Protein AF-E2ZBL5-F1 (afdb_monomer)

Nearest PDB structures (foldseek):
  7c10-assembly1_A  TM=7.734E-01  e=8.512E-03  Alkaliphilus oremlandii OhILAs
  3uiw-assembly1_A  TM=7.333E-01  e=1.315E-01  Danio rerio
  2e7p-assembly5_D  TM=7.171E-01  e=6.110E-01  Populus tremula x Populus tremuloides
  5kqa-assembly1_A  TM=5.616E-01  e=5.715E-01  Polygonaceae
  5gtx-assembly2_B  TM=6.849E-01  e=2.173E+00  Polygonaceae

Solvent-accessible surface area (backbone atoms only — not comparable to full-atom values): 4922 Å² total; per-residue (Å²): 87,40,35,38,32,35,91,88,41,90,73,29,59,67,56,54,50,51,36,58,73,70,64,55,93,62,54,72,42,42,46,75,74,42,72,68,44,29,51,53,50,50,52,49,51,76,70,38,72,89,33,47,70,34,51,75,70,73,43,91,65,66,49,26,34,37,40,81,83,77,41,79,30,40,72,67,57,36,50,53,54,61,72,75,104

Secondary structure (DSSP, 8-state):
-EEEE-TT-TTHHHHHHHHHHTT--PPEEETTT-HHHHHHHHHHHHH-GGGHHHHHTT----SEEE-SSS-EEEHHHHHHHHHH-

Organism: NCBI:txid706434

Structure (mmCIF, N/CA/C/O backbone):
data_AF-E2ZBL5-F1
#
_entry.id   AF-E2ZBL5-F1
#
loop_
_atom_site.group_PDB
_atom_site.id
_atom_site.type_symbol
_atom_site.label_atom_id
_atom_site.label_alt_id
_atom_site.label_comp_id
_atom_site.label_asym_id
_atom_site.label_entity_id
_atom_site.label_seq_id
_atom_site.pdbx_PDB_ins_code
_atom_site.Cartn_x
_atom_site.Cartn_y
_atom_site.Cartn_z
_atom_site.occupancy
_atom_site.B_iso_or_equiv
_atom_site.auth_seq_id
_atom_site.auth_comp_id
_atom_site.auth_asym_id
_atom_site.auth_atom_id
_atom_site.pdbx_PDB_model_num
ATOM 1 N N . MET A 1 1 ? -5.891 -0.586 9.629 1.00 86.50 1 MET A N 1
ATOM 2 C CA . MET A 1 1 ? -5.146 0.412 8.829 1.00 86.50 1 MET A CA 1
ATOM 3 C C . MET A 1 1 ? -3.625 0.262 8.994 1.00 86.50 1 MET A C 1
ATOM 5 O O . MET A 1 1 ? -3.168 0.197 10.130 1.00 86.50 1 MET A O 1
ATOM 9 N N . LYS A 1 2 ? -2.847 0.190 7.901 1.00 91.69 2 LYS A N 1
ATOM 10 C CA . LYS A 1 2 ? -1.364 0.093 7.878 1.00 91.69 2 LYS A CA 1
ATOM 11 C C . LYS A 1 2 ? -0.798 0.833 6.661 1.00 91.69 2 LYS A C 1
ATOM 13 O O . LYS A 1 2 ? -1.349 0.686 5.573 1.00 91.69 2 LYS A O 1
ATOM 18 N N . LEU A 1 3 ? 0.298 1.575 6.821 1.00 91.69 3 LEU A N 1
ATOM 19 C CA . LEU A 1 3 ? 1.000 2.227 5.709 1.00 91.69 3 LEU A CA 1
ATOM 20 C C . LEU A 1 3 ? 2.251 1.434 5.329 1.00 91.69 3 LEU A C 1
ATOM 22 O O . LEU A 1 3 ? 3.131 1.245 6.160 1.00 91.69 3 LEU A O 1
ATOM 26 N N . TYR A 1 4 ? 2.373 1.049 4.066 1.00 92.75 4 TYR A N 1
ATOM 27 C CA . TYR A 1 4 ? 3.566 0.422 3.509 1.00 92.75 4 TYR A CA 1
ATOM 28 C C . TYR A 1 4 ? 4.409 1.457 2.764 1.00 92.75 4 TYR A C 1
ATOM 30 O O . TYR A 1 4 ? 3.932 2.117 1.837 1.00 92.75 4 TYR A O 1
ATOM 38 N N . VAL A 1 5 ? 5.673 1.584 3.163 1.00 92.44 5 VAL A N 1
ATOM 39 C CA . VAL A 1 5 ? 6.647 2.525 2.590 1.00 92.44 5 VAL A CA 1
ATOM 40 C C . VAL A 1 5 ? 7.977 1.841 2.310 1.00 92.44 5 VAL A C 1
ATOM 42 O O . VAL A 1 5 ? 8.237 0.731 2.770 1.00 92.44 5 VAL A O 1
ATOM 45 N N . SER A 1 6 ? 8.850 2.532 1.583 1.00 88.50 6 SER A N 1
ATOM 46 C CA . SER A 1 6 ? 10.248 2.151 1.401 1.00 88.50 6 SER A CA 1
ATOM 47 C C . SER A 1 6 ? 11.144 3.362 1.636 1.00 88.50 6 SER A C 1
ATOM 49 O O . SER A 1 6 ? 10.866 4.441 1.119 1.00 88.50 6 SER A O 1
ATOM 51 N N . HIS A 1 7 ? 12.249 3.188 2.364 1.00 81.56 7 HIS A N 1
ATOM 52 C CA . HIS A 1 7 ? 13.243 4.257 2.554 1.00 81.56 7 HIS A CA 1
ATOM 53 C C . HIS A 1 7 ? 13.986 4.606 1.256 1.00 81.56 7 HIS A C 1
ATOM 55 O O . HIS A 1 7 ? 14.596 5.665 1.157 1.00 81.56 7 HIS A O 1
ATOM 61 N N . LEU A 1 8 ? 13.931 3.721 0.258 1.00 79.12 8 LEU A N 1
ATOM 62 C CA . LEU A 1 8 ? 14.493 3.952 -1.073 1.00 79.12 8 LEU A CA 1
ATOM 63 C C . LEU A 1 8 ? 13.518 4.698 -1.997 1.00 79.12 8 LEU A C 1
ATOM 65 O O . LEU A 1 8 ? 13.880 5.036 -3.121 1.00 79.12 8 LEU A O 1
ATOM 69 N N . CYS A 1 9 ? 12.279 4.930 -1.554 1.00 78.75 9 CYS A N 1
ATOM 70 C CA . CYS A 1 9 ? 11.268 5.627 -2.334 1.00 78.75 9 CYS A CA 1
ATOM 71 C C . CYS A 1 9 ? 11.293 7.132 -2.004 1.00 78.75 9 CYS A C 1
ATOM 73 O O . CYS A 1 9 ? 11.001 7.506 -0.865 1.00 78.75 9 CYS A O 1
ATOM 75 N N . PRO A 1 10 ? 11.584 8.008 -2.983 1.00 75.56 10 PRO A N 1
ATOM 76 C CA . PRO A 1 10 ? 11.654 9.454 -2.762 1.00 75.56 10 PRO A CA 1
ATOM 77 C C . PRO A 1 10 ? 10.293 10.091 -2.439 1.00 75.56 10 PRO A C 1
ATOM 79 O O . PRO A 1 10 ? 10.248 11.211 -1.942 1.00 75.56 10 PRO A O 1
ATOM 82 N N . GLU A 1 11 ? 9.189 9.385 -2.689 1.00 75.69 11 GLU A N 1
ATOM 83 C CA . GLU A 1 11 ? 7.817 9.874 -2.494 1.00 75.69 11 GLU A CA 1
ATOM 84 C C . GLU A 1 11 ? 7.214 9.478 -1.135 1.00 75.69 11 GLU A C 1
ATOM 86 O O . GLU A 1 11 ? 6.155 9.968 -0.754 1.00 75.69 11 GLU A O 1
ATOM 91 N N . CYS A 1 12 ? 7.890 8.617 -0.369 1.00 81.56 12 CYS A N 1
ATOM 92 C CA . CYS A 1 12 ? 7.454 8.212 0.971 1.00 81.56 12 CYS A CA 1
ATOM 93 C C . CYS A 1 12 ? 7.636 9.280 2.078 1.00 81.56 12 CYS A C 1
ATOM 95 O O . CYS A 1 12 ? 6.757 9.363 2.937 1.00 81.56 12 CYS A O 1
ATOM 97 N N . PRO A 1 13 ? 8.705 10.108 2.104 1.00 82.12 13 PRO A N 1
ATOM 98 C CA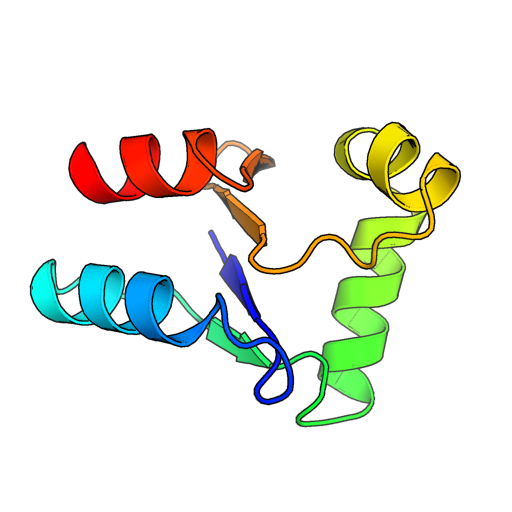 . PRO A 1 13 ? 8.899 11.142 3.127 1.00 82.12 13 PRO A CA 1
ATOM 99 C C . PRO A 1 13 ? 7.712 12.105 3.310 1.00 82.12 13 PRO A C 1
ATOM 101 O O . PRO A 1 13 ? 7.244 12.214 4.443 1.00 82.12 13 PRO A O 1
ATOM 104 N N . PRO A 1 14 ? 7.141 12.727 2.252 1.00 84.38 14 PRO A N 1
ATOM 105 C CA . PRO A 1 14 ? 6.029 13.664 2.428 1.00 84.38 14 PRO A CA 1
ATOM 106 C C . PRO A 1 14 ? 4.770 13.003 3.007 1.00 84.38 14 PRO A C 1
ATOM 108 O O . PRO A 1 14 ? 4.023 13.639 3.742 1.00 84.38 14 PRO A O 1
ATOM 111 N N . VAL A 1 15 ? 4.538 11.715 2.729 1.00 85.19 15 VAL A N 1
ATOM 112 C CA . VAL A 1 15 ? 3.413 10.960 3.311 1.00 85.19 15 VAL A CA 1
ATOM 113 C C . VAL A 1 15 ? 3.619 10.741 4.811 1.00 85.19 15 VAL A C 1
ATOM 115 O O . VAL A 1 15 ? 2.684 10.885 5.598 1.00 85.19 15 VAL A O 1
ATOM 118 N N . LEU A 1 16 ? 4.845 10.406 5.220 1.00 85.56 16 LEU A N 1
ATOM 119 C CA . LEU A 1 16 ? 5.196 10.216 6.628 1.00 85.56 16 LEU A CA 1
ATOM 120 C C . LEU A 1 16 ? 5.104 11.528 7.414 1.00 85.56 16 LEU A C 1
ATOM 122 O O . LEU A 1 16 ? 4.625 11.529 8.548 1.00 85.56 16 LEU A O 1
ATOM 126 N N . GLU A 1 17 ? 5.532 12.636 6.810 1.00 86.31 17 GLU A N 1
ATOM 127 C CA . GLU A 1 17 ? 5.392 13.971 7.393 1.00 86.31 17 GLU A CA 1
ATOM 128 C C . GLU A 1 17 ? 3.925 14.354 7.568 1.00 86.31 17 GLU A C 1
ATOM 130 O O . GLU A 1 17 ? 3.554 14.777 8.659 1.00 86.31 17 GLU A O 1
ATOM 135 N N . LEU A 1 18 ? 3.074 14.107 6.567 1.00 85.50 18 LEU A N 1
ATOM 136 C CA . LEU A 1 18 ? 1.638 14.385 6.646 1.00 85.50 18 LEU A CA 1
ATOM 137 C C . LEU A 1 18 ? 0.966 13.607 7.791 1.00 85.50 18 LEU A C 1
ATOM 139 O O . LEU A 1 18 ? 0.202 14.170 8.569 1.00 85.50 18 LEU A O 1
ATOM 143 N N . ILE A 1 19 ? 1.294 12.320 7.950 1.00 86.25 19 ILE A N 1
ATOM 144 C CA . ILE A 1 19 ? 0.793 11.485 9.057 1.00 86.25 19 ILE A CA 1
ATOM 145 C C . ILE A 1 19 ? 1.235 12.040 10.410 1.00 86.25 19 ILE A C 1
ATOM 147 O O . ILE A 1 19 ? 0.442 12.083 11.354 1.00 86.25 19 ILE A O 1
ATOM 151 N N . LYS A 1 20 ? 2.497 12.468 10.503 1.00 85.81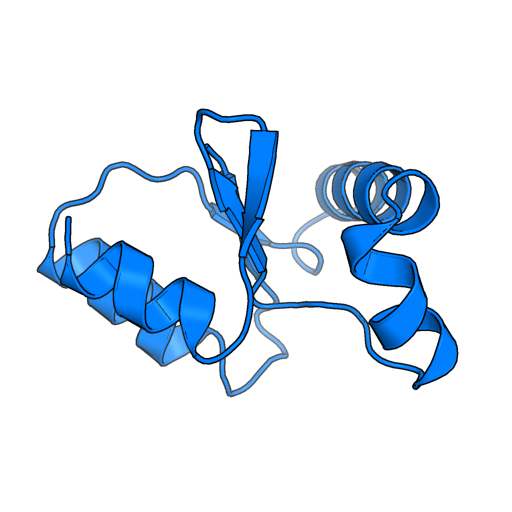 20 LYS A N 1
ATOM 152 C CA . LYS A 1 20 ? 3.073 13.022 11.727 1.00 85.81 20 LYS A CA 1
ATOM 153 C C . LYS A 1 20 ? 2.469 14.383 12.074 1.00 85.81 20 LYS A C 1
ATOM 155 O O . LYS A 1 20 ? 2.172 14.618 13.240 1.00 85.81 20 LYS A O 1
ATOM 160 N N . GLU A 1 21 ? 2.266 15.246 11.084 1.00 86.75 21 GLU A N 1
ATOM 161 C CA . GLU A 1 21 ? 1.640 16.562 11.236 1.00 86.75 21 GLU A CA 1
ATOM 162 C C . GLU A 1 21 ? 0.184 16.433 11.694 1.00 86.75 21 GLU A C 1
ATOM 164 O O . GLU A 1 21 ? -0.241 17.106 12.631 1.00 86.75 21 GLU A O 1
ATOM 169 N N . LYS A 1 22 ? -0.555 15.48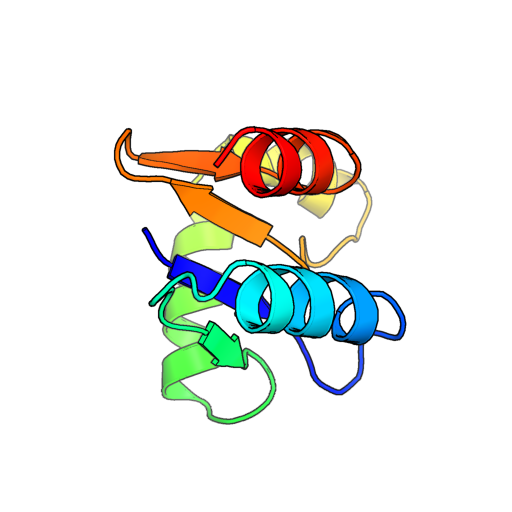9 11.104 1.00 84.19 22 LYS A N 1
ATOM 170 C CA . LYS A 1 22 ? -1.932 15.157 11.486 1.00 84.19 22 LYS A CA 1
ATOM 171 C C . LYS A 1 22 ? -2.041 14.426 12.831 1.00 84.19 22 LYS A C 1
ATOM 173 O O . LYS A 1 22 ? -3.144 14.243 13.338 1.00 84.19 22 LYS A O 1
ATOM 178 N N . GLY A 1 23 ? -0.927 13.965 13.405 1.00 8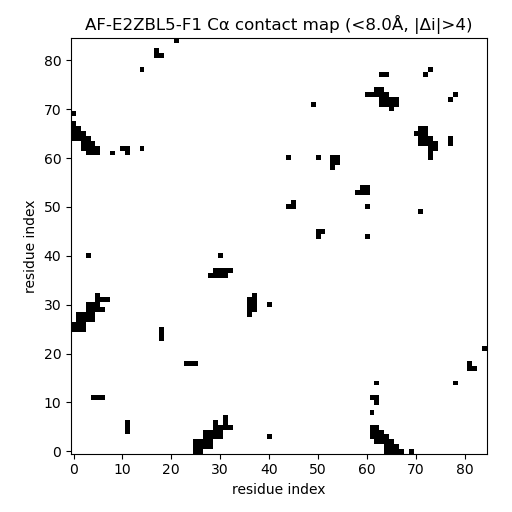4.06 23 GLY A N 1
ATOM 179 C CA . GLY A 1 23 ? -0.925 13.169 14.635 1.00 84.06 23 GLY A CA 1
ATOM 180 C C . GLY A 1 23 ? -1.630 11.814 14.487 1.00 84.06 23 GLY A C 1
ATOM 181 O O . GLY A 1 23 ? -2.144 11.274 15.468 1.00 84.06 23 GLY A O 1
ATOM 182 N N . LEU A 1 24 ? -1.683 11.260 13.271 1.00 84.88 24 LEU A N 1
ATOM 183 C CA . LEU A 1 24 ? -2.342 9.983 13.013 1.00 84.88 24 LEU A CA 1
ATOM 184 C C . LEU A 1 24 ? -1.447 8.839 13.490 1.00 84.88 24 LEU A C 1
ATOM 186 O O . LEU A 1 24 ? -0.321 8.668 13.028 1.00 84.88 24 LEU A O 1
ATOM 190 N N . ASN A 1 25 ? -1.967 8.000 14.385 1.00 83.38 25 ASN A N 1
ATOM 191 C CA . ASN A 1 25 ? -1.242 6.836 14.891 1.00 83.38 25 ASN A CA 1
ATOM 192 C C . ASN A 1 25 ? -1.342 5.647 13.917 1.00 83.38 25 ASN A C 1
ATOM 194 O O . ASN A 1 25 ? -1.922 4.609 14.239 1.00 83.38 25 ASN A O 1
ATOM 198 N N . ILE A 1 26 ? -0.836 5.825 12.691 1.00 86.81 26 ILE A N 1
ATOM 199 C CA . ILE A 1 26 ? -0.842 4.785 11.656 1.00 86.81 26 ILE A CA 1
ATOM 200 C C . ILE A 1 26 ? 0.441 3.957 11.771 1.00 86.81 26 ILE A C 1
ATOM 202 O O . ILE A 1 26 ? 1.528 4.520 11.644 1.00 86.81 26 ILE A O 1
ATOM 206 N N . PRO A 1 27 ? 0.359 2.629 11.965 1.00 89.38 27 PRO A N 1
ATOM 207 C CA . PRO A 1 27 ? 1.535 1.775 11.884 1.00 89.38 27 PRO A CA 1
ATOM 208 C C . PRO A 1 27 ? 2.138 1.819 10.475 1.00 89.38 27 PRO A C 1
ATOM 210 O O . PRO A 1 27 ? 1.476 1.493 9.485 1.00 89.38 27 PRO A O 1
ATOM 213 N N . VAL A 1 28 ? 3.406 2.221 10.413 1.00 90.19 28 VAL A N 1
ATOM 214 C CA . VAL A 1 28 ? 4.213 2.287 9.194 1.00 90.19 28 VAL A CA 1
ATOM 215 C C . VAL A 1 28 ? 5.075 1.032 9.105 1.00 90.19 28 VAL A C 1
ATOM 217 O O . VAL A 1 28 ? 5.819 0.721 10.031 1.00 90.19 28 VAL A O 1
ATOM 220 N N . VAL A 1 29 ? 4.984 0.328 7.984 1.00 91.12 29 VAL A N 1
ATOM 221 C CA . VAL A 1 29 ? 5.764 -0.865 7.656 1.00 91.12 29 VAL A CA 1
ATOM 222 C C . VAL A 1 29 ? 6.762 -0.496 6.566 1.00 91.12 29 VAL A C 1
ATOM 224 O O . VAL A 1 29 ? 6.367 -0.069 5.477 1.00 91.12 29 VAL A O 1
ATOM 227 N N . ASN A 1 30 ? 8.057 -0.660 6.840 1.00 90.88 30 ASN A N 1
ATOM 228 C CA . ASN A 1 30 ? 9.090 -0.415 5.844 1.00 90.88 30 ASN A CA 1
ATOM 229 C C . ASN A 1 30 ? 9.414 -1.725 5.123 1.00 90.88 30 ASN A C 1
ATOM 231 O O . ASN A 1 30 ? 10.127 -2.585 5.636 1.00 90.88 30 ASN A O 1
ATOM 235 N N . ILE A 1 31 ? 8.975 -1.849 3.873 1.00 91.69 31 ILE A N 1
ATOM 236 C CA . ILE A 1 31 ? 9.184 -3.069 3.078 1.00 91.69 31 ILE A CA 1
ATOM 237 C C . ILE A 1 31 ? 10.665 -3.329 2.759 1.00 91.69 31 ILE A C 1
ATOM 239 O O . ILE A 1 31 ? 11.026 -4.425 2.345 1.00 91.69 31 ILE A O 1
ATOM 2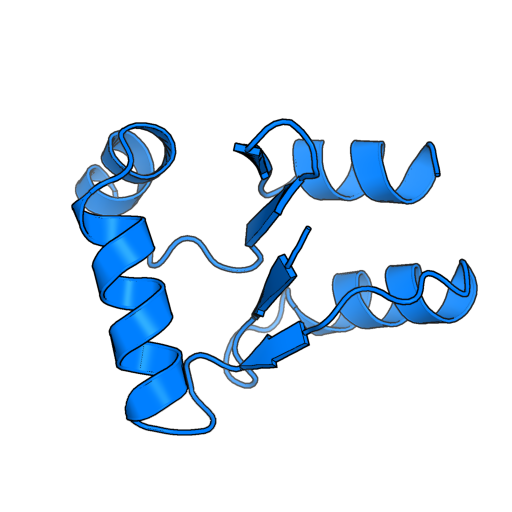43 N N . THR A 1 32 ? 11.531 -2.329 2.946 1.00 87.75 32 THR A N 1
ATOM 244 C CA . THR A 1 32 ? 12.993 -2.449 2.805 1.00 87.75 32 THR A CA 1
ATOM 245 C C . THR A 1 32 ? 13.731 -2.571 4.138 1.00 87.75 32 THR A C 1
ATOM 247 O O . THR A 1 32 ? 14.954 -2.667 4.139 1.00 87.75 32 THR A O 1
ATOM 250 N N . GLY A 1 33 ? 13.011 -2.563 5.265 1.00 87.69 33 GLY A N 1
ATOM 251 C CA . GLY A 1 33 ? 13.593 -2.647 6.605 1.00 87.69 33 GLY A CA 1
ATOM 252 C C . GLY A 1 33 ? 13.983 -4.073 6.983 1.00 87.69 33 GLY A C 1
ATOM 253 O O . GLY A 1 33 ? 15.109 -4.310 7.414 1.00 87.69 33 GLY A O 1
ATOM 254 N N . SER A 1 34 ? 13.072 -5.029 6.772 1.00 91.50 34 SER A N 1
ATOM 255 C CA . SER A 1 34 ? 13.272 -6.423 7.181 1.00 91.50 34 SER A CA 1
ATOM 256 C C . SER A 1 34 ? 12.588 -7.428 6.246 1.00 91.50 34 SER A C 1
ATOM 258 O O . SER A 1 34 ? 11.537 -7.166 5.664 1.00 91.50 34 SER A O 1
ATOM 260 N N . MET A 1 35 ? 13.124 -8.651 6.176 1.00 90.88 35 MET A N 1
ATOM 261 C CA . MET A 1 35 ? 12.513 -9.776 5.452 1.00 90.88 35 MET A CA 1
ATOM 262 C C . MET A 1 35 ? 11.059 -10.096 5.857 1.00 90.88 35 MET A C 1
ATOM 264 O O . MET A 1 35 ? 10.274 -10.380 4.954 1.00 90.88 35 MET A O 1
ATOM 268 N N . PRO A 1 36 ? 10.655 -10.103 7.146 1.00 91.69 36 PRO A N 1
ATOM 269 C CA . PRO A 1 36 ? 9.253 -10.326 7.513 1.00 91.69 36 PRO A CA 1
ATOM 270 C C . PRO A 1 36 ? 8.311 -9.234 6.989 1.00 91.69 36 PRO A C 1
ATOM 272 O O . PRO A 1 36 ? 7.254 -9.567 6.463 1.00 91.69 36 PRO A O 1
ATOM 275 N N . GLU A 1 37 ? 8.708 -7.962 7.062 1.00 92.00 37 GLU A N 1
ATOM 276 C CA . GLU A 1 37 ? 7.925 -6.829 6.543 1.00 92.00 37 GLU A CA 1
ATOM 277 C C . GLU A 1 37 ? 7.748 -6.935 5.027 1.00 92.00 37 GLU A C 1
ATOM 279 O O . GLU A 1 37 ? 6.642 -6.795 4.505 1.00 92.00 37 GLU A O 1
ATOM 284 N N . LEU A 1 38 ? 8.832 -7.274 4.321 1.00 92.12 38 LEU A N 1
ATOM 285 C CA . LEU A 1 38 ? 8.787 -7.519 2.887 1.00 92.12 38 LEU A CA 1
ATOM 286 C C . LEU A 1 38 ? 7.868 -8.695 2.541 1.00 92.12 38 LEU A C 1
ATOM 288 O O . LEU A 1 38 ? 7.075 -8.590 1.614 1.00 92.12 38 LEU A O 1
ATOM 292 N N . LYS A 1 39 ? 7.952 -9.814 3.271 1.00 92.50 39 LYS A N 1
ATOM 293 C CA . LYS A 1 39 ? 7.084 -10.981 3.042 1.00 92.50 39 LYS A CA 1
ATOM 294 C C . LYS A 1 39 ? 5.610 -10.653 3.275 1.00 92.50 39 LYS A C 1
ATOM 296 O O . LYS A 1 39 ? 4.783 -11.085 2.478 1.00 92.50 39 LYS A O 1
ATOM 301 N N . GLU A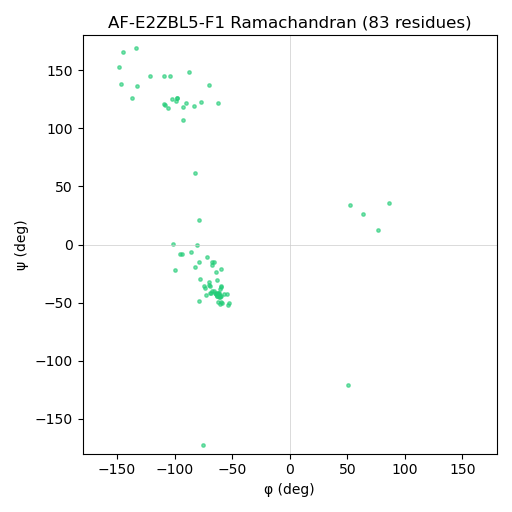 1 40 ? 5.293 -9.889 4.322 1.00 93.06 40 GLU A N 1
ATOM 302 C CA . GLU A 1 40 ? 3.928 -9.416 4.586 1.00 93.06 40 GLU A CA 1
ATOM 303 C C . GLU A 1 40 ? 3.413 -8.579 3.407 1.00 93.06 40 GLU A C 1
ATOM 305 O O . GLU A 1 40 ? 2.350 -8.868 2.858 1.00 93.06 40 GLU A O 1
ATOM 310 N N . PHE A 1 41 ? 4.199 -7.594 2.963 1.00 92.62 41 PHE A N 1
ATOM 311 C CA . PHE A 1 41 ? 3.818 -6.741 1.841 1.00 92.62 41 PHE A CA 1
ATOM 312 C C . PHE A 1 41 ? 3.699 -7.509 0.525 1.00 92.62 41 PHE A C 1
ATOM 314 O O . PHE A 1 41 ? 2.753 -7.292 -0.221 1.00 92.62 41 PHE A O 1
ATOM 321 N N . LEU A 1 42 ? 4.630 -8.420 0.228 1.00 91.12 42 LEU A N 1
ATOM 322 C CA . LEU A 1 42 ? 4.564 -9.244 -0.977 1.00 91.12 42 LEU A CA 1
ATOM 323 C C . LEU A 1 42 ? 3.311 -10.113 -0.977 1.00 91.12 42 LEU A C 1
ATOM 325 O O . LEU A 1 42 ? 2.658 -10.206 -2.007 1.00 91.12 42 LEU A O 1
ATOM 329 N N . HIS A 1 43 ? 2.946 -10.703 0.164 1.00 92.62 43 HIS A N 1
ATOM 330 C CA . HIS A 1 43 ? 1.715 -11.477 0.271 1.00 92.62 43 HIS A CA 1
ATOM 331 C C . HIS A 1 43 ? 0.483 -10.613 -0.019 1.00 92.62 43 HIS A C 1
ATOM 333 O O . HIS A 1 43 ? -0.364 -11.012 -0.814 1.00 92.62 43 HIS A O 1
ATOM 339 N N . LEU A 1 44 ? 0.414 -9.407 0.551 1.00 91.75 44 LEU A N 1
ATOM 340 C CA . LEU A 1 44 ? -0.655 -8.448 0.269 1.00 91.75 44 LEU A CA 1
ATOM 341 C C . LEU A 1 44 ? -0.678 -8.062 -1.221 1.00 91.75 44 LEU A C 1
ATOM 343 O O . LEU A 1 44 ? -1.698 -8.189 -1.890 1.00 91.75 44 LEU A O 1
ATOM 347 N N . ARG A 1 45 ? 0.466 -7.653 -1.771 1.00 90.81 45 ARG A N 1
ATOM 348 C CA . ARG A 1 45 ? 0.612 -7.217 -3.164 1.00 90.81 45 ARG A CA 1
ATOM 349 C C . ARG A 1 45 ? 0.251 -8.312 -4.165 1.00 90.81 45 ARG A C 1
ATOM 351 O O . ARG A 1 45 ? -0.308 -8.018 -5.217 1.00 90.81 45 ARG A O 1
ATOM 358 N N . ASP A 1 46 ? 0.600 -9.563 -3.876 1.00 90.81 46 ASP A N 1
ATOM 359 C CA . ASP A 1 46 ? 0.344 -10.676 -4.790 1.00 90.81 46 ASP A CA 1
ATOM 360 C C . ASP A 1 46 ? -1.083 -11.241 -4.696 1.00 90.81 46 ASP A C 1
ATOM 362 O O . ASP A 1 46 ? -1.526 -11.887 -5.643 1.00 90.81 46 ASP A O 1
ATOM 366 N N . THR A 1 47 ? -1.809 -10.981 -3.603 1.00 90.44 47 THR A N 1
ATOM 367 C CA . THR A 1 47 ? -3.182 -11.484 -3.390 1.00 90.44 47 THR A CA 1
ATOM 368 C C . THR A 1 47 ? -4.275 -10.466 -3.702 1.00 90.44 47 THR A C 1
ATOM 370 O O . THR A 1 47 ? -5.415 -10.858 -3.950 1.00 90.44 47 THR A O 1
ATOM 373 N N . ARG A 1 48 ? -3.959 -9.167 -3.684 1.00 90.00 48 ARG A N 1
ATOM 374 C CA . ARG A 1 48 ? -4.955 -8.095 -3.774 1.00 90.00 48 ARG A CA 1
ATOM 375 C C . ARG A 1 48 ? -5.087 -7.541 -5.196 1.00 90.00 48 ARG A C 1
ATOM 377 O O . ARG A 1 48 ? -4.081 -7.098 -5.760 1.00 90.00 48 ARG A O 1
ATOM 384 N N . PRO A 1 49 ? -6.306 -7.503 -5.771 1.00 89.81 49 PRO A N 1
ATOM 385 C CA . PRO A 1 49 ? -6.525 -7.014 -7.132 1.00 89.81 49 PRO A CA 1
ATOM 386 C C . PRO A 1 49 ? -6.181 -5.527 -7.299 1.00 89.81 49 PRO A C 1
ATOM 388 O O . PRO A 1 49 ? -5.817 -5.111 -8.394 1.00 89.81 49 PRO A O 1
ATOM 391 N N . GLU A 1 50 ? -6.204 -4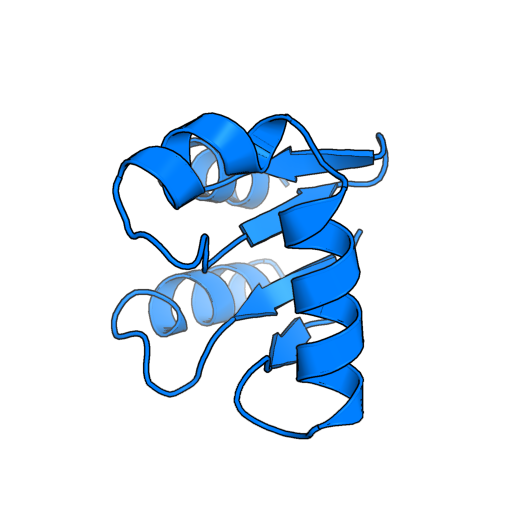.725 -6.229 1.00 89.12 50 GLU A N 1
ATOM 392 C CA . GLU A 1 50 ? -5.797 -3.310 -6.268 1.00 89.12 50 GLU A CA 1
ATOM 393 C C . GLU A 1 50 ? -4.335 -3.104 -6.719 1.00 89.12 50 GLU A C 1
ATOM 395 O O . GLU A 1 50 ? -3.966 -2.024 -7.192 1.00 89.12 50 GLU A O 1
ATOM 400 N N . PHE A 1 51 ? -3.489 -4.134 -6.601 1.00 89.75 51 PHE A N 1
ATOM 401 C CA . PHE A 1 51 ? -2.109 -4.103 -7.087 1.00 89.75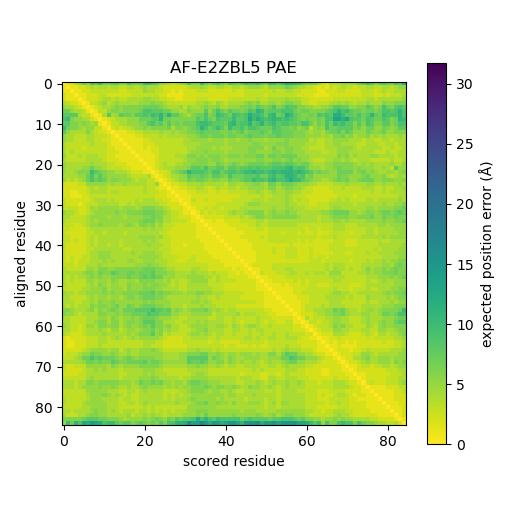 51 PHE A CA 1
ATOM 402 C C . PHE A 1 51 ? -1.935 -4.662 -8.497 1.00 89.75 51 PHE A C 1
ATOM 404 O O . PHE A 1 51 ? -0.843 -4.515 -9.043 1.00 89.75 51 PHE A O 1
ATOM 411 N N . ASP A 1 52 ? -2.953 -5.270 -9.105 1.00 90.12 52 ASP A N 1
ATOM 412 C CA . ASP A 1 52 ? -2.820 -5.955 -10.396 1.00 90.12 52 ASP A CA 1
ATOM 413 C C . ASP A 1 52 ? -2.338 -4.989 -11.491 1.00 90.12 52 ASP A C 1
ATOM 415 O O . ASP A 1 52 ? -1.287 -5.200 -12.100 1.00 90.12 52 ASP A O 1
ATOM 419 N N . SER A 1 53 ? -2.990 -3.826 -11.606 1.00 87.81 53 SER A N 1
ATOM 420 C CA . SER A 1 53 ? -2.593 -2.756 -12.533 1.00 87.81 53 SER A CA 1
ATOM 421 C C . SER A 1 53 ? -1.173 -2.237 -12.282 1.00 87.81 53 SER A C 1
ATOM 423 O O . SER A 1 53 ? -0.439 -1.933 -13.222 1.00 87.81 53 SER A O 1
ATOM 425 N N . ARG A 1 54 ? -0.746 -2.150 -11.015 1.00 89.19 54 ARG A N 1
ATOM 426 C CA . ARG A 1 54 ? 0.608 -1.690 -10.659 1.00 89.19 54 ARG A CA 1
ATOM 427 C C . ARG A 1 54 ? 1.660 -2.733 -10.997 1.00 89.19 54 ARG A C 1
ATOM 429 O O . ARG A 1 54 ? 2.689 -2.389 -11.572 1.00 89.19 54 ARG A O 1
ATOM 436 N N . ARG A 1 55 ? 1.382 -4.000 -10.691 1.00 89.00 55 ARG A N 1
ATOM 437 C CA . ARG A 1 55 ? 2.241 -5.133 -11.040 1.00 89.00 55 ARG A CA 1
ATOM 438 C C . ARG A 1 55 ? 2.405 -5.249 -12.549 1.00 89.00 55 ARG A C 1
ATOM 440 O O . ARG A 1 55 ? 3.532 -5.411 -13.008 1.00 89.00 55 ARG A O 1
ATOM 447 N N . ALA A 1 56 ? 1.316 -5.111 -13.304 1.00 90.44 56 ALA A N 1
ATOM 448 C CA . ALA A 1 56 ? 1.342 -5.103 -14.763 1.00 90.44 56 ALA A CA 1
ATOM 449 C C . ALA A 1 56 ? 2.218 -3.965 -15.317 1.00 90.44 56 ALA A C 1
ATOM 451 O O . ALA A 1 56 ? 2.932 -4.158 -16.298 1.00 90.44 56 ALA A O 1
ATOM 452 N N . GLY A 1 57 ? 2.221 -2.805 -14.653 1.00 87.62 57 GLY A N 1
ATOM 453 C CA . GLY A 1 57 ? 3.091 -1.671 -14.977 1.00 87.62 57 GLY A CA 1
ATOM 454 C C . GLY A 1 57 ? 4.531 -1.763 -14.451 1.00 87.62 57 GLY A C 1
ATOM 455 O O . GLY A 1 57 ? 5.305 -0.838 -14.672 1.00 87.62 57 GLY A O 1
ATOM 456 N N . GLY A 1 58 ? 4.913 -2.835 -13.745 1.00 85.62 58 GLY A N 1
ATOM 457 C CA . GLY A 1 58 ? 6.251 -2.987 -13.156 1.00 85.62 58 GLY A CA 1
ATOM 458 C C . GLY A 1 58 ? 6.486 -2.179 -11.872 1.00 85.62 58 GLY A C 1
ATOM 459 O O . GLY A 1 58 ? 7.622 -2.065 -11.410 1.00 85.62 58 GLY A O 1
ATOM 460 N N . TYR A 1 59 ? 5.430 -1.633 -11.271 1.00 87.06 59 TYR A N 1
ATOM 461 C CA . TYR A 1 59 ? 5.502 -0.855 -10.039 1.00 87.06 59 TYR A CA 1
ATOM 462 C C . TYR A 1 59 ? 5.402 -1.743 -8.796 1.00 87.06 59 TYR A C 1
ATOM 464 O O . TYR A 1 59 ? 4.698 -2.753 -8.764 1.00 87.06 59 TYR A O 1
ATOM 472 N N . VAL A 1 60 ? 6.074 -1.318 -7.724 1.00 86.19 60 VAL A N 1
ATOM 473 C CA . VAL A 1 60 ? 6.028 -2.005 -6.423 1.00 86.19 60 VAL A CA 1
ATOM 474 C C . VAL A 1 60 ? 4.698 -1.758 -5.703 1.00 86.19 60 VAL A C 1
ATOM 476 O O . VAL A 1 60 ? 4.196 -2.666 -5.048 1.00 86.19 60 VAL A O 1
ATOM 479 N N . GLY A 1 61 ? 4.126 -0.555 -5.845 1.00 86.06 61 GLY A N 1
ATOM 480 C CA . GLY A 1 61 ? 2.906 -0.136 -5.143 1.00 86.06 61 GLY A CA 1
ATOM 481 C C . GLY A 1 61 ? 3.143 0.462 -3.756 1.00 86.06 61 GLY A C 1
ATOM 482 O O . GLY A 1 61 ? 2.342 0.240 -2.856 1.00 86.06 61 GLY A O 1
ATOM 483 N N . VAL A 1 62 ? 4.238 1.208 -3.582 1.00 89.62 62 VAL A N 1
ATOM 484 C CA . VAL A 1 62 ? 4.491 2.040 -2.393 1.00 89.62 62 VAL A CA 1
ATOM 485 C C . VAL A 1 62 ? 4.683 3.505 -2.810 1.00 89.62 62 VAL A C 1
ATOM 487 O O . VAL A 1 62 ? 5.279 3.722 -3.866 1.00 89.62 62 VAL A O 1
ATOM 490 N N . PRO A 1 63 ? 4.236 4.492 -2.009 1.00 89.00 63 PRO A N 1
ATOM 491 C CA . PRO A 1 63 ? 3.518 4.349 -0.737 1.00 89.00 63 PRO A CA 1
ATOM 492 C C . PRO A 1 63 ? 2.085 3.818 -0.921 1.00 89.00 63 PRO A C 1
ATOM 494 O O . PRO A 1 63 ? 1.371 4.236 -1.830 1.00 89.00 63 PRO A O 1
ATOM 497 N N . GLY A 1 64 ? 1.672 2.889 -0.054 1.00 91.81 64 GLY A N 1
ATOM 498 C CA . GLY A 1 64 ? 0.341 2.273 -0.093 1.00 91.81 64 GLY A CA 1
ATOM 499 C C . GLY A 1 64 ? -0.265 2.156 1.302 1.00 91.81 64 GLY A C 1
ATOM 500 O O . GLY A 1 64 ? 0.367 1.608 2.205 1.00 91.81 64 GLY A O 1
ATOM 501 N N . LEU A 1 65 ? -1.476 2.673 1.498 1.00 91.56 65 LEU A N 1
ATOM 502 C CA . LEU A 1 65 ? -2.194 2.635 2.772 1.00 91.56 65 LEU A CA 1
ATOM 503 C C . LEU A 1 65 ? -3.348 1.653 2.685 1.00 91.56 65 LEU A C 1
ATOM 505 O O . LEU A 1 65 ? -4.273 1.845 1.907 1.00 91.56 65 LEU A O 1
ATOM 509 N N . VAL A 1 66 ? -3.326 0.646 3.545 1.00 92.19 66 VAL A N 1
ATOM 510 C CA . VAL A 1 66 ? -4.492 -0.195 3.808 1.00 92.19 66 VAL A CA 1
ATOM 511 C C . VAL A 1 66 ? -5.350 0.538 4.825 1.00 92.19 66 VAL A C 1
ATOM 513 O O . VAL A 1 66 ? -4.857 0.803 5.922 1.00 92.19 66 VAL A O 1
ATOM 516 N N . THR A 1 67 ? -6.589 0.885 4.485 1.00 89.81 67 THR A N 1
ATOM 517 C CA . THR A 1 67 ? -7.543 1.579 5.367 1.00 89.81 67 THR A CA 1
ATOM 518 C C . THR A 1 67 ? -8.123 0.633 6.428 1.00 89.81 67 THR A C 1
ATOM 520 O O . THR A 1 67 ? -7.615 -0.468 6.649 1.00 89.81 67 THR A O 1
ATOM 523 N N . ASP A 1 68 ? -9.112 1.090 7.199 1.00 87.06 68 ASP A N 1
ATOM 524 C CA . ASP A 1 68 ? -9.860 0.216 8.118 1.00 87.06 68 ASP A CA 1
ATOM 525 C C . ASP A 1 68 ? -10.908 -0.632 7.381 1.00 87.06 68 ASP A C 1
ATOM 527 O O . ASP A 1 68 ? -11.145 -1.781 7.732 1.00 87.06 68 ASP A O 1
ATOM 531 N N . GLU A 1 69 ? -11.435 -0.101 6.278 1.00 87.06 69 GLU A N 1
ATOM 532 C CA . GLU A 1 69 ? -12.379 -0.763 5.368 1.00 87.06 69 GLU A CA 1
ATOM 533 C C . GLU A 1 69 ? -11.683 -1.747 4.413 1.00 87.06 69 GLU A C 1
ATOM 535 O O . GLU A 1 69 ? -12.199 -2.049 3.340 1.00 87.06 69 GLU A O 1
ATOM 540 N N . ASP A 1 70 ? -10.481 -2.208 4.776 1.00 85.44 70 ASP A N 1
ATOM 541 C CA . ASP A 1 70 ? -9.687 -3.165 4.005 1.00 85.44 70 ASP A CA 1
ATOM 542 C C . ASP A 1 70 ? -9.498 -2.741 2.536 1.00 85.44 70 ASP A C 1
ATOM 544 O O . ASP A 1 70 ? -9.463 -3.567 1.636 1.00 85.44 70 ASP A O 1
ATOM 548 N N . THR A 1 71 ? -9.396 -1.436 2.273 1.00 88.56 71 THR A N 1
ATOM 549 C CA . THR A 1 71 ? -9.175 -0.880 0.931 1.00 88.56 71 THR A CA 1
ATOM 550 C C . THR A 1 71 ? -7.765 -0.325 0.838 1.00 88.56 71 THR A C 1
ATOM 552 O O . THR A 1 71 ? -7.241 0.212 1.816 1.00 88.56 71 THR A O 1
ATOM 555 N N . ILE A 1 72 ? -7.134 -0.444 -0.330 1.00 90.56 72 ILE A N 1
ATOM 556 C CA . ILE A 1 72 ? -5.756 0.009 -0.521 1.00 90.56 72 ILE A CA 1
ATOM 557 C C . ILE A 1 72 ? -5.724 1.295 -1.338 1.00 90.56 72 ILE A C 1
ATOM 559 O O . ILE A 1 72 ? -6.123 1.325 -2.501 1.00 90.56 72 ILE A O 1
ATOM 563 N N . LEU A 1 73 ? -5.225 2.352 -0.703 1.00 91.44 73 LEU A N 1
ATOM 564 C CA . LEU A 1 73 ? -5.086 3.684 -1.272 1.00 91.44 73 LEU A CA 1
ATOM 565 C C . LEU A 1 73 ? -3.638 3.969 -1.638 1.00 91.44 73 LEU A C 1
ATOM 567 O O . LEU A 1 73 ? -2.701 3.572 -0.942 1.00 91.44 73 LEU A O 1
ATOM 571 N N . PHE A 1 74 ? -3.470 4.714 -2.718 1.00 90.38 74 PHE A N 1
ATOM 572 C CA . PHE A 1 74 ? -2.177 5.015 -3.311 1.00 90.38 74 PHE A CA 1
ATOM 573 C C . PHE A 1 74 ? -2.182 6.431 -3.892 1.00 90.38 74 PHE A C 1
ATOM 575 O O . PHE A 1 74 ? -3.253 7.006 -4.099 1.00 90.38 74 PHE A O 1
ATOM 582 N N . ASP A 1 75 ? -0.998 6.957 -4.207 1.00 86.88 75 ASP A N 1
ATOM 583 C CA . ASP A 1 75 ? -0.820 8.188 -4.987 1.00 86.88 75 ASP A CA 1
ATOM 584 C C . ASP A 1 75 ? -1.660 9.371 -4.449 1.00 86.88 75 ASP A C 1
ATOM 586 O O . ASP A 1 75 ? -1.497 9.786 -3.301 1.00 86.88 75 ASP A O 1
ATOM 590 N 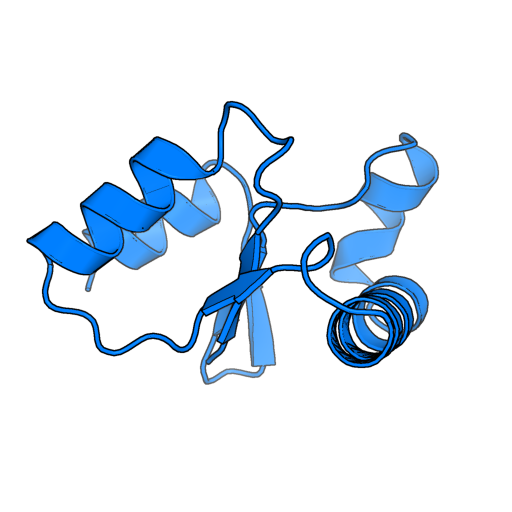N . GLU A 1 76 ? -2.555 9.939 -5.263 1.00 85.56 76 GLU A N 1
ATOM 591 C CA . GLU A 1 76 ? -3.458 11.025 -4.861 1.00 85.56 76 GLU A CA 1
ATOM 592 C C . GLU A 1 76 ? -4.540 10.595 -3.870 1.00 85.56 76 GLU A C 1
ATOM 594 O O . GLU A 1 76 ? -4.915 11.388 -3.009 1.00 85.56 76 GLU A O 1
ATOM 599 N N . ASP A 1 77 ? -5.062 9.374 -3.989 1.00 88.50 77 ASP A N 1
ATOM 600 C CA . ASP A 1 77 ? -6.165 8.900 -3.146 1.00 88.50 77 ASP A CA 1
ATOM 601 C C . ASP A 1 77 ? -5.704 8.749 -1.692 1.00 88.50 77 ASP A C 1
ATOM 603 O O . ASP A 1 77 ? -6.354 9.201 -0.751 1.00 88.50 77 ASP A O 1
ATOM 607 N N . LEU A 1 78 ? -4.476 8.247 -1.534 1.00 89.44 78 LEU A N 1
ATOM 608 C CA . LEU A 1 78 ? -3.740 8.240 -0.275 1.00 89.44 78 LEU A CA 1
ATOM 609 C C . LEU A 1 78 ? -3.660 9.643 0.342 1.00 89.44 78 LEU A C 1
ATOM 611 O O . LEU A 1 78 ? -3.975 9.815 1.518 1.00 89.44 78 LEU A O 1
ATOM 615 N N . LYS A 1 79 ? -3.219 10.638 -0.439 1.00 85.94 79 LYS A N 1
ATOM 616 C CA . LYS A 1 79 ? -3.054 12.017 0.043 1.00 85.94 79 LYS A CA 1
ATOM 617 C C . LYS A 1 79 ? -4.395 12.598 0.480 1.00 85.94 79 LYS A C 1
ATOM 619 O O . LYS A 1 79 ? -4.510 13.022 1.624 1.00 85.94 79 LYS A O 1
ATOM 624 N N . LYS A 1 80 ? -5.427 12.487 -0.362 1.00 87.56 80 LYS A N 1
ATOM 625 C CA . LYS A 1 80 ? -6.787 12.961 -0.061 1.00 87.56 80 LYS A CA 1
ATOM 626 C C . LYS A 1 80 ? -7.351 12.322 1.205 1.00 87.56 80 LYS A C 1
ATOM 628 O O . LYS A 1 80 ? -7.933 13.020 2.031 1.00 87.56 80 LYS A O 1
ATOM 633 N N . TYR A 1 81 ? -7.153 11.018 1.388 1.00 88.56 81 TYR A N 1
ATOM 634 C CA . TYR A 1 81 ? -7.611 10.313 2.583 1.00 88.56 81 TYR A CA 1
ATOM 635 C C . TYR A 1 81 ? -6.904 10.797 3.855 1.00 88.56 81 TYR A C 1
ATOM 637 O O . TYR A 1 81 ? -7.547 10.993 4.886 1.00 88.56 81 TYR A O 1
ATOM 645 N N . LEU A 1 82 ? -5.590 11.022 3.789 1.00 85.44 82 LEU A N 1
ATOM 646 C CA . LEU A 1 82 ? -4.818 11.560 4.911 1.00 85.44 82 LEU A CA 1
ATOM 647 C C . LEU A 1 82 ? -5.153 13.033 5.195 1.00 85.44 82 LEU A C 1
ATOM 649 O O . LEU A 1 82 ? -5.169 13.440 6.352 1.00 85.44 82 LEU A O 1
ATOM 653 N N . GLU A 1 83 ? -5.449 13.829 4.167 1.00 85.25 83 GLU A N 1
ATOM 654 C CA . GLU A 1 83 ? -5.876 15.225 4.299 1.00 85.25 83 GLU A CA 1
ATOM 655 C C . GLU A 1 83 ? -7.287 15.360 4.890 1.00 85.25 83 GLU A C 1
ATOM 657 O O . GLU A 1 83 ? -7.544 16.318 5.621 1.00 85.25 83 GLU A O 1
ATOM 662 N N . ALA A 1 84 ? -8.180 14.406 4.616 1.00 84.50 84 ALA A N 1
ATOM 663 C CA . ALA A 1 84 ? -9.551 14.376 5.131 1.00 84.50 84 ALA A CA 1
ATOM 664 C C . ALA A 1 84 ? -9.672 13.872 6.585 1.00 84.50 84 ALA A C 1
ATOM 666 O O . ALA A 1 84 ? -10.722 14.048 7.205 1.00 84.50 84 ALA A O 1
ATOM 667 N N . LYS A 1 85 ? -8.623 13.232 7.113 1.00 76.62 85 LYS A N 1
ATOM 668 C CA . LYS A 1 85 ? -8.506 12.775 8.507 1.00 76.62 85 LYS A CA 1
ATOM 669 C C . LYS A 1 85 ? -7.969 13.874 9.420 1.00 76.62 85 LYS A C 1
ATOM 671 O O . LYS A 1 85 ? -8.354 13.853 10.606 1.00 76.62 85 LYS A O 1
#

Mean predicted aligned error: 4.1 Å

pLDDT: mean 87.84, std 3.91, range [75.56, 93.06]

Foldseek 3Di:
DAWEAEPPDPPVVVLVVLCVVLVPPHHYQHCHPDPVSVVVLVVCLVPDPVNVVVVVVVHSQPRWDQDPVRDIDGDVRSVVVSVVD

InterPro domains:
  IPR036249 Thioredoxin-like superfamily [SSF52833] (1-76)

Sequence (85 aa):
MKLYVSHLCPECPPVLELIKEKGLNIPVVNITGSMPELKEFLHLRDTRPEFDSRRAGGYVGVPGLVTDEDTILFDEDLKKYLEAK

Radius of gyration: 12.14 Å; Cα contacts (8 Å, |Δi|>4): 103; chains: 1; bounding box: 27×28×30 Å